Protein AF-A0A9W9WPK8-F1 (afdb_monomer_lite)

Secondary structure (DSSP, 8-state):
--GGG-GGG-EEEE-HHHHHTSTTGGG---SEEEE---TTT--GGGSTT--------B-TTT--BSSTTSPPPPPP---TTTTT--

InterPro domains:
  IPR017951 Urease alpha subunit, C-terminal [PS51368] (1-86)
  IPR032466 Metal-dependent hydrolase [SSF51556] (5-63)
  IPR050069 Urease subunit [PTHR33569] (8-64)

Radius of gyration: 22.72 Å; chains: 1; bounding box: 47×30×52 Å

Foldseek 3Di:
DCVVVCLAVDEAEDEPVCVVVCVVVVPPRPHHYDYDDDPVVDDLCNDVPGNDDDDWDADPPVRDTPDPVDDDDDDDPDDPVPPPPD

Organism: NCBI:txid1303715

pLDDT: mean 87.54, std 8.47, range [57.22, 96.94]

Structure (mmCIF, N/CA/C/O backbone):
data_AF-A0A9W9WPK8-F1
#
_entry.id   AF-A0A9W9WPK8-F1
#
loop_
_atom_site.group_PDB
_atom_site.id
_atom_site.type_symbol
_atom_site.label_atom_id
_atom_site.label_alt_id
_atom_site.label_comp_id
_atom_site.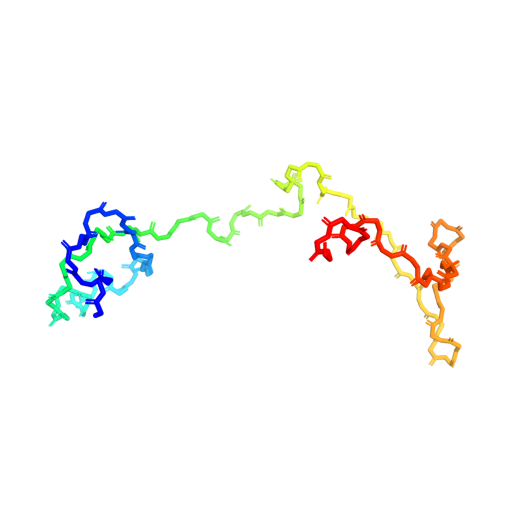label_asym_id
_atom_site.label_entity_id
_atom_site.label_seq_id
_atom_site.pdbx_PDB_ins_code
_atom_site.Cartn_x
_atom_site.Cartn_y
_atom_site.Cartn_z
_atom_site.occupancy
_atom_site.B_iso_or_equiv
_atom_site.auth_seq_id
_atom_site.auth_comp_id
_atom_site.auth_asym_id
_atom_site.auth_atom_id
_atom_site.pdbx_PDB_model_num
ATOM 1 N N . MET A 1 1 ? -22.126 20.662 5.188 1.00 57.22 1 MET A N 1
ATOM 2 C CA . MET A 1 1 ? -20.992 19.714 5.285 1.00 57.22 1 MET A CA 1
ATOM 3 C C . MET A 1 1 ? -21.570 18.355 5.677 1.00 57.22 1 MET A C 1
ATOM 5 O O . MET A 1 1 ? -22.093 18.258 6.774 1.00 57.22 1 MET A O 1
ATOM 9 N N . PHE A 1 2 ? -21.590 17.360 4.776 1.00 78.31 2 PHE A N 1
ATOM 10 C CA . PHE A 1 2 ? -22.342 16.097 4.972 1.00 78.31 2 PHE A CA 1
ATOM 11 C C . PHE A 1 2 ? -21.486 14.905 5.428 1.00 78.31 2 PHE A C 1
ATOM 13 O O . PHE A 1 2 ? -22.019 13.915 5.913 1.00 78.31 2 PHE A O 1
ATOM 20 N N . ALA A 1 3 ? -20.160 15.009 5.315 1.00 70.06 3 ALA A N 1
ATOM 21 C CA . ALA A 1 3 ? -19.227 13.929 5.633 1.00 70.06 3 ALA A CA 1
ATOM 22 C C . ALA A 1 3 ? -19.338 13.325 7.059 1.00 70.06 3 ALA A C 1
ATOM 24 O O . ALA A 1 3 ? -19.176 12.112 7.163 1.00 70.06 3 ALA A O 1
ATOM 25 N N . PRO A 1 4 ? -19.609 14.082 8.147 1.00 79.19 4 PRO A N 1
ATOM 26 C CA . PRO A 1 4 ? -19.770 13.485 9.479 1.00 79.19 4 PRO A CA 1
ATOM 27 C C . PRO A 1 4 ? -21.160 12.876 9.725 1.00 79.19 4 PRO A C 1
ATOM 29 O O . PRO A 1 4 ? -21.353 12.217 10.734 1.00 79.19 4 PRO A O 1
ATOM 32 N N . LEU A 1 5 ? -22.137 13.070 8.830 1.00 86.06 5 LEU A N 1
ATOM 33 C CA . LEU A 1 5 ? -23.525 12.642 9.060 1.00 86.06 5 LEU A CA 1
ATOM 34 C C . LEU A 1 5 ? -23.775 11.154 8.755 1.00 86.06 5 LEU A C 1
ATOM 36 O O . LEU A 1 5 ? -24.845 10.643 9.075 1.00 86.06 5 LEU A O 1
ATOM 40 N N . LEU A 1 6 ? -22.816 10.460 8.132 1.00 88.88 6 LEU A N 1
ATOM 41 C CA . LEU A 1 6 ? -22.908 9.029 7.827 1.00 88.88 6 LEU A CA 1
ATOM 42 C C . LEU A 1 6 ? -21.560 8.326 8.076 1.00 88.88 6 LEU A C 1
ATOM 44 O O . LEU A 1 6 ? -20.894 7.887 7.138 1.00 88.88 6 LEU A O 1
ATOM 48 N N . PRO A 1 7 ? -21.115 8.214 9.338 1.00 86.62 7 PRO A N 1
ATOM 49 C CA . PRO A 1 7 ? -19.813 7.626 9.659 1.00 86.62 7 PRO A CA 1
ATOM 50 C C . PRO A 1 7 ? -19.703 6.145 9.258 1.00 86.62 7 PRO A C 1
ATOM 52 O O . PRO A 1 7 ? -18.598 5.655 9.033 1.00 86.62 7 PRO A O 1
ATOM 55 N N . SER A 1 8 ? -20.836 5.452 9.097 1.00 89.31 8 SER A N 1
ATOM 56 C CA . SER A 1 8 ? -20.922 4.052 8.665 1.00 89.31 8 SER A CA 1
ATOM 57 C C . SER A 1 8 ? -20.602 3.818 7.187 1.00 89.31 8 SER A C 1
ATOM 59 O O . SER A 1 8 ? -20.310 2.685 6.816 1.00 89.31 8 SER A O 1
ATOM 61 N N . SER A 1 9 ? -20.631 4.847 6.331 1.00 91.06 9 SER A N 1
ATOM 62 C CA . SER A 1 9 ? -20.327 4.702 4.899 1.00 91.06 9 SER A CA 1
ATOM 63 C C . SER A 1 9 ? -18.842 4.875 4.573 1.00 91.06 9 SER A C 1
ATOM 65 O O . SER A 1 9 ? -18.477 4.995 3.404 1.00 91.06 9 SER A O 1
ATOM 67 N N . SER A 1 10 ? -17.974 4.959 5.585 1.00 89.69 10 SER A N 1
ATOM 68 C CA . SER A 1 10 ? -16.533 5.108 5.393 1.00 89.69 10 SER A CA 1
ATOM 69 C C . SER A 1 10 ? -15.742 4.366 6.461 1.00 89.69 10 SER A C 1
ATOM 71 O O . SER A 1 10 ? -16.170 4.267 7.609 1.00 89.69 10 SER A O 1
ATOM 73 N N . VAL A 1 11 ? -14.559 3.896 6.076 1.00 92.19 11 VAL A N 1
ATOM 74 C CA . VAL A 1 11 ? -13.635 3.173 6.950 1.00 92.19 11 VAL A CA 1
ATOM 75 C C . VAL A 1 11 ? -12.351 3.982 7.105 1.00 92.19 11 VAL A C 1
ATOM 77 O O . VAL A 1 11 ? -11.870 4.594 6.149 1.00 92.19 11 VAL A O 1
ATOM 80 N N . MET A 1 12 ? -11.792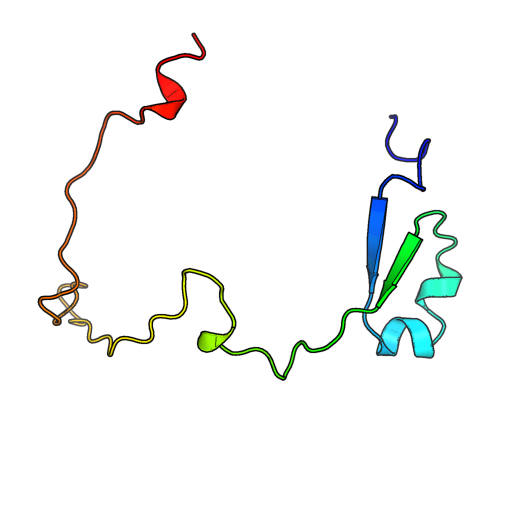 3.983 8.310 1.00 91.38 12 MET A N 1
ATOM 81 C CA . MET A 1 12 ? -10.492 4.552 8.627 1.00 91.38 12 MET A CA 1
ATOM 82 C C . MET A 1 12 ? -9.485 3.435 8.887 1.00 91.38 12 MET A C 1
ATOM 84 O O . MET A 1 12 ? -9.635 2.646 9.816 1.00 91.38 12 MET A O 1
ATOM 88 N N . PHE A 1 13 ? -8.438 3.388 8.071 1.00 94.62 13 PHE A N 1
ATOM 89 C CA . PHE A 1 13 ? -7.374 2.404 8.214 1.00 94.62 13 PHE A CA 1
ATOM 90 C C . PHE A 1 13 ? -6.301 2.894 9.183 1.00 94.62 13 PHE A C 1
ATOM 92 O O . PHE A 1 13 ? -5.768 3.992 9.022 1.00 94.62 13 PHE A O 1
ATOM 99 N N . VAL A 1 14 ? -5.959 2.071 10.172 1.00 94.06 14 VAL A N 1
ATOM 100 C CA . VAL A 1 14 ? -4.946 2.385 11.188 1.00 94.06 14 VAL A CA 1
ATOM 101 C C . VAL A 1 14 ? -3.895 1.289 11.289 1.00 94.06 14 VAL A C 1
ATOM 103 O O . VAL A 1 14 ? -4.113 0.138 10.904 1.00 94.06 14 VAL A O 1
ATOM 106 N N . SER A 1 15 ? -2.721 1.643 11.810 1.00 94.25 15 SER A N 1
ATOM 107 C CA . SER A 1 15 ? -1.674 0.666 12.095 1.00 94.25 15 SER A CA 1
ATOM 108 C C . SER A 1 15 ? -2.045 -0.186 13.308 1.00 94.25 15 SER A C 1
ATOM 110 O O . SER A 1 15 ? -2.682 0.286 14.252 1.00 94.25 15 SER A O 1
ATOM 112 N N . LYS A 1 16 ? -1.582 -1.440 13.316 1.00 92.88 16 LYS A N 1
ATOM 113 C CA . LYS A 1 16 ? -1.766 -2.342 14.460 1.00 92.88 16 LYS A CA 1
ATOM 114 C C . LYS A 1 16 ? -1.210 -1.737 15.756 1.00 92.88 16 LYS A C 1
ATOM 116 O O . LYS A 1 16 ? -1.903 -1.722 16.764 1.00 92.88 16 LYS A O 1
ATOM 121 N N . ALA A 1 17 ? -0.015 -1.148 15.690 1.00 92.50 17 ALA A N 1
ATOM 122 C CA . ALA A 1 17 ? 0.630 -0.517 16.839 1.00 92.50 17 ALA A CA 1
ATOM 123 C C . ALA A 1 17 ? -0.178 0.660 17.421 1.00 92.50 17 ALA A C 1
ATOM 125 O O . ALA A 1 17 ? -0.225 0.816 18.635 1.00 92.50 17 ALA A O 1
ATOM 126 N N . GLY A 1 18 ? -0.833 1.470 16.577 1.00 89.56 18 GLY A N 1
ATOM 127 C CA . GLY A 1 18 ? -1.664 2.591 17.037 1.00 89.56 18 GLY A CA 1
ATOM 128 C C . GLY A 1 18 ? -2.983 2.155 17.681 1.00 89.56 18 GLY A C 1
ATOM 129 O O . GLY A 1 18 ? -3.520 2.856 18.537 1.00 89.56 18 GLY A O 1
ATOM 130 N N . MET A 1 19 ? -3.501 0.990 17.289 1.00 89.25 19 MET A N 1
ATOM 131 C CA . MET A 1 19 ? -4.641 0.382 17.972 1.00 89.25 19 MET A CA 1
ATOM 132 C C . MET A 1 19 ? -4.219 -0.202 19.329 1.00 89.25 19 MET A C 1
ATOM 134 O O . MET A 1 19 ? -4.882 0.033 20.334 1.00 89.25 19 MET A O 1
ATOM 138 N N . GLU A 1 20 ? -3.091 -0.918 19.377 1.00 90.75 20 GLU A N 1
ATOM 139 C CA . GLU A 1 20 ? -2.576 -1.560 20.598 1.00 90.75 20 GLU A CA 1
ATOM 140 C C . GLU A 1 20 ? -2.107 -0.557 21.661 1.00 90.75 20 GLU A C 1
ATOM 142 O O . GLU A 1 20 ? -2.260 -0.813 22.852 1.00 90.75 20 GLU A O 1
ATOM 147 N N . SER A 1 21 ? -1.586 0.604 21.256 1.00 91.25 21 SER A N 1
ATOM 148 C CA . SER A 1 21 ? -1.214 1.687 22.177 1.00 91.25 21 SER A CA 1
ATOM 149 C C . SER A 1 21 ? -2.419 2.415 22.789 1.00 91.25 21 SER A C 1
ATOM 151 O O . SER A 1 21 ? -2.240 3.251 23.673 1.00 91.25 21 SER A O 1
ATOM 153 N N . GLY A 1 22 ? -3.637 2.153 22.299 1.00 84.88 22 GLY A N 1
ATOM 154 C CA . GLY A 1 22 ? -4.865 2.827 22.726 1.00 84.88 22 GLY A CA 1
ATOM 155 C C . GLY A 1 22 ? -5.011 4.268 22.226 1.00 84.88 22 GLY A C 1
ATOM 156 O O . GLY A 1 22 ? -6.036 4.897 22.492 1.00 84.88 22 GLY A O 1
AT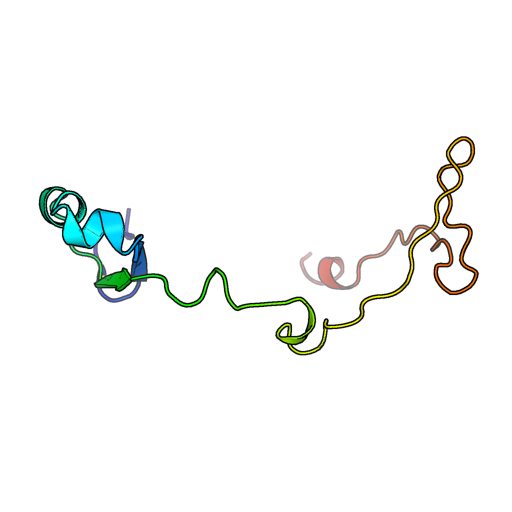OM 157 N N . SER A 1 23 ? -4.045 4.800 21.466 1.00 87.88 23 SER A N 1
ATOM 158 C CA . SER A 1 23 ? -4.087 6.187 20.989 1.00 87.88 23 SER A CA 1
ATOM 159 C C . SER A 1 23 ? -5.251 6.426 20.031 1.00 87.88 23 SER A C 1
ATOM 161 O O . SER A 1 23 ? -5.909 7.458 20.108 1.00 87.88 23 SER A O 1
ATOM 163 N N . VAL A 1 24 ? -5.563 5.454 19.173 1.00 87.56 24 VAL A N 1
ATOM 164 C CA . VAL A 1 24 ? -6.664 5.561 18.203 1.00 87.56 24 VAL A CA 1
ATOM 165 C C . VAL A 1 24 ? -8.031 5.652 18.895 1.00 87.56 24 VAL A C 1
ATOM 167 O O . VAL A 1 24 ? -8.877 6.440 18.479 1.00 87.56 24 VAL A O 1
ATOM 170 N N . ASN A 1 25 ? -8.221 4.927 20.001 1.00 85.00 25 ASN A N 1
ATOM 171 C CA . ASN A 1 25 ? -9.465 4.968 20.778 1.00 85.00 25 ASN A CA 1
ATOM 172 C C . ASN A 1 25 ? -9.673 6.321 21.477 1.00 85.00 25 ASN A C 1
ATOM 174 O O . ASN A 1 25 ? -10.807 6.727 21.714 1.00 85.00 25 ASN A O 1
ATOM 178 N N . SER A 1 26 ? -8.586 7.042 21.774 1.00 87.75 26 SER A N 1
ATOM 179 C CA . SER A 1 26 ? -8.645 8.354 22.431 1.00 87.75 26 SER A CA 1
ATOM 180 C C . SER A 1 26 ? -9.178 9.478 21.535 1.00 87.75 26 SER A C 1
ATOM 182 O O . SER A 1 26 ? -9.541 10.539 22.033 1.00 87.75 26 SER A O 1
ATOM 184 N N . TYR A 1 27 ? -9.258 9.256 20.221 1.00 87.38 27 TYR A N 1
ATOM 185 C CA . TYR A 1 27 ? -9.623 10.291 19.252 1.00 87.38 27 TYR A CA 1
ATOM 186 C C . TYR A 1 27 ? -11.133 10.507 19.095 1.00 87.38 27 TYR A C 1
ATOM 188 O O . TYR A 1 27 ? -11.530 11.432 18.392 1.00 87.38 27 TYR A O 1
ATOM 196 N N . GLY A 1 28 ? -11.977 9.677 19.723 1.00 86.19 28 GLY A N 1
ATOM 197 C CA . GLY A 1 28 ? -13.436 9.842 19.671 1.00 86.19 28 GLY A CA 1
ATOM 198 C C . GLY A 1 28 ? -14.014 9.728 18.256 1.00 86.19 28 GLY A C 1
ATOM 199 O O . GLY A 1 28 ? -14.964 10.424 17.911 1.00 86.19 28 GLY A O 1
ATOM 200 N N . LEU A 1 29 ? -13.404 8.894 17.411 1.00 87.88 29 LEU A N 1
ATOM 201 C CA . LEU A 1 29 ? -13.811 8.728 16.020 1.00 87.88 29 LEU A CA 1
ATOM 202 C C . LEU A 1 29 ? -15.086 7.886 15.927 1.00 87.88 29 LEU A C 1
ATOM 204 O O . LEU A 1 29 ? -15.141 6.775 16.444 1.00 87.88 29 LEU A O 1
ATOM 208 N N . GLU A 1 30 ? -16.083 8.390 15.202 1.00 88.50 30 GLU A N 1
ATOM 209 C CA . GLU A 1 30 ? -17.343 7.671 14.957 1.00 88.50 30 GLU A CA 1
ATOM 210 C C . GLU A 1 30 ? -17.261 6.691 13.772 1.00 88.50 30 GLU A C 1
ATOM 212 O O . GLU A 1 30 ? -18.119 5.824 13.609 1.00 88.50 30 GLU A O 1
ATOM 217 N N . LYS A 1 31 ? -16.243 6.840 12.911 1.00 89.75 31 LYS A N 1
ATOM 218 C CA . LYS A 1 31 ? -16.044 6.002 11.718 1.00 89.75 31 LYS A CA 1
ATOM 219 C C . LYS A 1 31 ? -15.632 4.582 12.090 1.00 89.75 31 LYS A C 1
ATOM 221 O O . LYS A 1 31 ? -14.968 4.364 13.098 1.00 89.75 31 LYS A O 1
ATOM 226 N N . GLN A 1 32 ? -15.941 3.628 11.212 1.00 90.31 32 GLN A N 1
ATOM 227 C CA . GLN A 1 32 ? -15.433 2.261 11.336 1.00 90.31 32 GLN A CA 1
ATOM 228 C C . GLN A 1 32 ? -13.906 2.255 11.221 1.00 90.31 32 GLN A C 1
ATOM 230 O O . GLN A 1 32 ? -13.356 2.879 10.314 1.00 90.31 32 GLN A O 1
ATOM 235 N N . ILE A 1 33 ? -13.224 1.559 12.130 1.00 92.31 33 ILE A N 1
ATOM 236 C CA . ILE A 1 33 ? -11.761 1.517 12.186 1.00 92.31 33 ILE A CA 1
ATOM 237 C C . ILE A 1 33 ? -11.283 0.115 11.824 1.00 92.31 33 ILE A C 1
ATOM 239 O O . ILE A 1 33 ? -11.671 -0.853 12.470 1.00 92.31 33 ILE A O 1
ATOM 243 N N . GLU A 1 34 ? -10.401 0.021 10.831 1.00 94.06 34 GLU A N 1
ATOM 244 C CA . GLU A 1 34 ? -9.838 -1.244 10.357 1.00 94.06 34 GLU A CA 1
ATOM 245 C C . GLU A 1 34 ? -8.313 -1.246 10.436 1.00 94.06 34 GLU A C 1
ATOM 247 O O . GLU A 1 34 ? -7.642 -0.257 10.131 1.00 94.06 34 GLU A O 1
ATOM 252 N N . ILE A 1 35 ? -7.741 -2.380 10.836 1.00 95.00 35 ILE A N 1
ATOM 253 C CA . ILE A 1 35 ? -6.295 -2.506 11.036 1.00 95.00 35 ILE A CA 1
ATOM 254 C C . ILE A 1 35 ? -5.635 -3.002 9.748 1.00 95.00 35 ILE A C 1
ATOM 256 O O . ILE A 1 35 ? -5.965 -4.074 9.234 1.00 95.00 35 ILE A O 1
ATOM 260 N N . VAL A 1 36 ? -4.638 -2.265 9.252 1.00 95.31 36 VAL A N 1
ATOM 261 C CA . VAL A 1 36 ? -3.858 -2.705 8.085 1.00 95.31 36 VAL A CA 1
ATOM 262 C C . VAL A 1 36 ? -2.962 -3.899 8.433 1.00 95.31 36 VAL A C 1
ATOM 264 O O . VAL A 1 36 ? -2.294 -3.924 9.469 1.00 95.31 36 VAL A O 1
ATOM 267 N N . ARG A 1 37 ? -2.925 -4.896 7.542 1.00 95.12 37 ARG A N 1
ATOM 268 C CA . ARG A 1 37 ? -2.181 -6.160 7.698 1.00 95.12 37 ARG A CA 1
ATOM 269 C C . ARG A 1 37 ? -1.462 -6.552 6.405 1.00 95.12 37 ARG A C 1
ATOM 271 O O . ARG A 1 37 ? -1.780 -6.030 5.343 1.00 95.12 37 ARG A O 1
ATOM 278 N N . ASN A 1 38 ? -0.511 -7.485 6.501 1.00 94.31 38 ASN A N 1
ATOM 279 C CA . ASN A 1 38 ? 0.210 -8.089 5.365 1.00 94.31 38 ASN A CA 1
ATOM 280 C C . ASN A 1 38 ? 1.017 -7.107 4.486 1.00 94.31 38 ASN A C 1
ATOM 282 O O . ASN A 1 38 ? 1.237 -7.350 3.304 1.00 94.31 38 ASN A O 1
ATOM 286 N N . THR A 1 39 ? 1.511 -6.006 5.057 1.00 94.19 39 THR A N 1
ATOM 287 C CA . THR A 1 39 ? 2.254 -4.967 4.313 1.00 94.19 39 THR A CA 1
ATOM 288 C C . THR A 1 39 ? 3.710 -5.324 4.003 1.00 94.19 39 THR A C 1
ATOM 290 O O . THR A 1 39 ? 4.332 -4.676 3.170 1.00 94.19 39 THR A O 1
ATOM 293 N N . ARG A 1 40 ? 4.280 -6.334 4.675 1.00 95.50 40 ARG A N 1
ATOM 294 C CA . ARG A 1 40 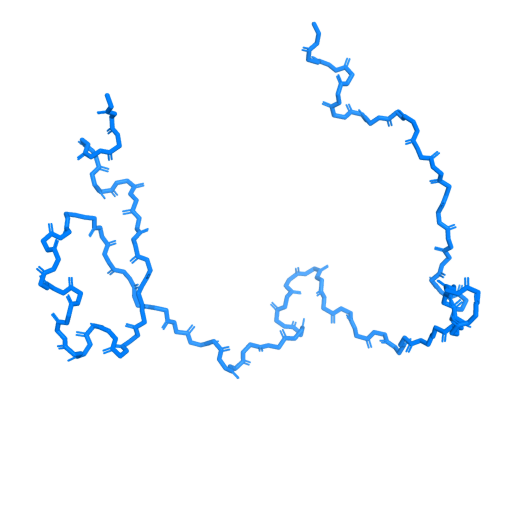? 5.683 -6.767 4.501 1.00 95.50 40 ARG A CA 1
ATOM 295 C C . ARG A 1 40 ? 5.842 -8.046 3.683 1.00 95.50 40 ARG A C 1
ATOM 297 O O . ARG A 1 40 ? 6.963 -8.411 3.358 1.00 95.50 40 ARG A O 1
ATOM 304 N N . THR A 1 41 ? 4.738 -8.722 3.387 1.00 96.88 41 THR A N 1
ATOM 305 C CA . THR A 1 41 ? 4.721 -9.992 2.651 1.00 96.88 41 THR A CA 1
ATOM 306 C C . THR A 1 41 ? 4.348 -9.814 1.185 1.00 96.88 41 THR A C 1
ATOM 308 O O . THR A 1 41 ? 4.615 -10.706 0.393 1.00 96.88 41 THR A O 1
ATOM 311 N N . VAL A 1 42 ? 3.716 -8.690 0.832 1.00 96.25 42 VAL A N 1
ATOM 312 C CA . VAL A 1 42 ? 3.302 -8.390 -0.542 1.00 96.25 42 VAL A CA 1
ATOM 313 C C . VAL A 1 42 ? 4.513 -8.053 -1.417 1.00 96.25 42 VAL A C 1
ATOM 315 O O . VAL A 1 42 ? 5.414 -7.320 -1.008 1.00 96.25 42 VAL A O 1
ATOM 318 N N . THR A 1 43 ? 4.523 -8.583 -2.634 1.00 96.94 43 THR A N 1
ATOM 319 C CA . THR A 1 43 ? 5.574 -8.434 -3.644 1.00 96.94 43 THR A CA 1
ATOM 320 C C . THR A 1 43 ? 4.991 -7.916 -4.962 1.00 96.94 43 THR A C 1
ATOM 322 O O . THR A 1 43 ? 3.773 -7.827 -5.130 1.00 96.94 43 THR A O 1
ATOM 325 N N . LYS A 1 44 ? 5.847 -7.609 -5.949 1.00 96.19 44 LYS A N 1
ATOM 326 C CA . LYS A 1 44 ? 5.395 -7.248 -7.307 1.00 96.19 44 LYS A CA 1
ATOM 327 C C . LYS A 1 44 ? 4.531 -8.349 -7.935 1.00 96.19 44 LYS A C 1
ATOM 329 O O . LYS A 1 44 ? 3.633 -8.035 -8.709 1.00 96.19 44 LYS A O 1
ATOM 334 N N . LEU A 1 45 ? 4.749 -9.612 -7.556 1.00 96.50 45 LEU A N 1
ATOM 335 C CA . LEU A 1 45 ? 3.994 -10.756 -8.070 1.00 96.50 45 LEU A CA 1
ATOM 336 C C . LEU A 1 45 ? 2.526 -10.768 -7.636 1.00 96.50 45 LEU A C 1
ATOM 338 O O . LEU A 1 45 ? 1.683 -11.281 -8.368 1.00 96.50 45 LEU A O 1
ATOM 342 N N . ASP A 1 46 ? 2.211 -10.147 -6.501 1.00 96.62 46 ASP A N 1
ATOM 343 C CA . ASP A 1 46 ? 0.852 -10.095 -5.956 1.00 96.62 46 ASP A CA 1
ATOM 344 C C . ASP A 1 46 ? -0.026 -9.028 -6.639 1.00 96.62 46 ASP A C 1
ATOM 346 O O . ASP A 1 46 ? -1.241 -8.972 -6.423 1.00 96.62 46 ASP A O 1
ATOM 350 N N . MET A 1 47 ? 0.561 -8.175 -7.488 1.00 96.62 47 MET A N 1
ATOM 351 C CA . MET A 1 47 ? -0.177 -7.177 -8.260 1.00 96.62 47 MET A CA 1
ATOM 352 C C . MET A 1 47 ? -0.939 -7.833 -9.415 1.00 96.62 47 MET A C 1
ATOM 354 O O . MET A 1 47 ? -0.376 -8.161 -10.463 1.00 96.62 47 MET A O 1
ATOM 358 N N . LYS A 1 48 ? -2.257 -7.972 -9.249 1.00 96.44 48 LYS A N 1
ATOM 359 C CA . LYS A 1 48 ? -3.153 -8.481 -10.295 1.00 96.44 48 LYS A CA 1
ATOM 360 C C . LYS A 1 48 ? -3.011 -7.652 -11.572 1.00 96.44 48 LYS A C 1
ATOM 362 O O . LYS A 1 48 ? -3.113 -6.430 -11.526 1.00 96.44 48 LYS A O 1
ATOM 367 N N . PHE A 1 49 ? -2.780 -8.337 -12.691 1.00 96.19 49 PHE A N 1
ATOM 368 C CA . PHE A 1 49 ? -2.607 -7.748 -14.027 1.00 96.19 49 PHE A CA 1
ATOM 369 C C . PHE A 1 49 ? -1.389 -6.815 -14.196 1.00 96.19 49 PHE A C 1
ATOM 371 O O . PHE A 1 49 ? -1.209 -6.262 -15.274 1.00 96.19 49 PHE A O 1
ATOM 378 N N . ASN A 1 50 ? -0.532 -6.649 -13.178 1.00 95.88 50 ASN A N 1
ATOM 379 C CA . ASN A 1 50 ? 0.651 -5.783 -13.243 1.00 95.88 50 ASN A CA 1
ATOM 380 C C . ASN A 1 50 ? 1.821 -6.346 -12.419 1.00 95.88 50 ASN A C 1
ATOM 382 O O . ASN A 1 50 ? 2.339 -5.688 -11.512 1.00 95.88 50 ASN A O 1
ATOM 386 N N . ASN A 1 51 ? 2.247 -7.567 -12.730 1.00 96.06 51 ASN A N 1
ATOM 387 C CA . ASN A 1 51 ? 3.289 -8.274 -11.984 1.00 96.06 51 ASN A CA 1
ATOM 388 C C . ASN A 1 51 ? 4.639 -8.406 -12.709 1.00 96.06 51 ASN A C 1
ATOM 390 O O . ASN A 1 51 ? 5.546 -9.045 -12.181 1.00 96.06 51 ASN A O 1
ATOM 394 N N . ALA A 1 52 ? 4.802 -7.804 -13.890 1.00 93.94 52 ALA A N 1
ATOM 395 C CA . ALA A 1 52 ? 6.045 -7.897 -14.652 1.00 93.94 52 ALA A CA 1
ATOM 396 C C . ALA A 1 52 ? 7.236 -7.260 -13.904 1.00 93.94 52 ALA A C 1
ATOM 398 O O . ALA A 1 52 ? 7.129 -6.153 -13.369 1.00 93.94 52 ALA A O 1
ATOM 399 N N . THR A 1 53 ? 8.378 -7.956 -13.904 1.00 93.50 53 THR A N 1
ATOM 400 C CA . THR A 1 53 ? 9.663 -7.510 -13.329 1.00 93.50 53 THR A CA 1
ATOM 401 C C . THR A 1 53 ? 10.784 -7.578 -14.379 1.00 93.50 53 THR A C 1
ATOM 403 O O . THR A 1 53 ? 11.641 -8.462 -14.304 1.00 93.50 53 THR A O 1
ATOM 406 N N . PRO A 1 54 ? 10.769 -6.707 -15.402 1.00 91.56 54 PRO A N 1
ATOM 407 C CA . PRO A 1 54 ? 11.811 -6.680 -16.424 1.00 91.56 54 PRO A CA 1
ATOM 408 C C . PRO A 1 54 ? 13.127 -6.107 -15.880 1.00 91.56 54 PRO A C 1
ATOM 410 O O . PRO A 1 54 ? 13.135 -5.312 -14.938 1.00 91.56 54 PRO A O 1
ATOM 413 N N . LYS A 1 55 ? 14.252 -6.473 -16.503 1.00 90.00 55 LYS A N 1
ATOM 414 C CA . LYS A 1 55 ? 15.539 -5.810 -16.257 1.00 90.00 55 LYS A CA 1
ATOM 415 C C . LYS A 1 55 ? 15.491 -4.430 -16.912 1.00 90.00 55 LYS A C 1
ATOM 417 O O . LYS A 1 55 ? 15.245 -4.365 -18.108 1.00 90.00 55 LYS A O 1
ATOM 422 N N . MET A 1 56 ? 15.726 -3.359 -16.158 1.00 88.81 56 MET A N 1
ATOM 423 C CA . MET A 1 56 ? 15.752 -1.984 -16.674 1.00 88.81 56 MET A CA 1
ATOM 424 C C . MET A 1 56 ? 17.188 -1.465 -16.733 1.00 88.81 56 MET A C 1
ATOM 426 O O . MET A 1 56 ? 17.895 -1.503 -15.729 1.00 88.81 56 MET A O 1
ATOM 430 N N . GLU A 1 57 ? 17.593 -0.961 -17.896 1.00 91.56 57 GLU A N 1
ATOM 431 C CA . GLU A 1 57 ? 18.870 -0.282 -18.127 1.00 91.56 57 GLU A CA 1
ATOM 432 C C . GLU A 1 57 ? 18.590 1.062 -18.808 1.00 91.56 57 GLU A C 1
ATOM 434 O O . GLU A 1 57 ? 17.734 1.140 -19.697 1.00 91.56 57 GLU A O 1
ATOM 439 N N . VAL A 1 58 ? 19.267 2.117 -18.349 1.00 91.88 58 VAL A N 1
ATOM 440 C CA . VAL A 1 58 ? 19.065 3.506 -18.787 1.00 91.88 58 VAL A CA 1
ATOM 441 C C . VAL A 1 58 ? 20.414 4.110 -19.143 1.00 91.88 58 VAL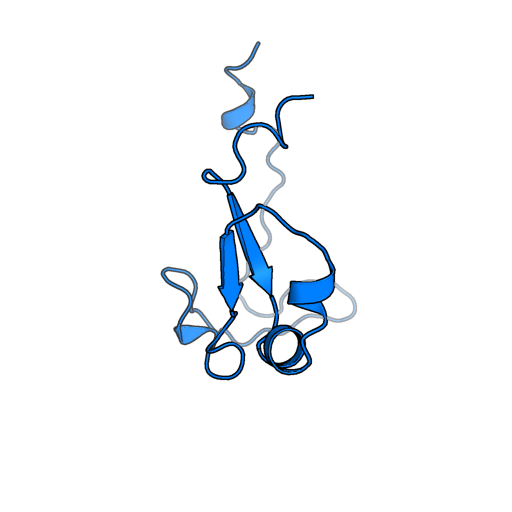 A C 1
ATOM 443 O O . VAL A 1 58 ? 21.377 3.954 -18.391 1.00 91.88 58 VAL A O 1
ATOM 446 N N . ASP A 1 59 ? 20.460 4.806 -20.272 1.00 92.25 59 ASP A N 1
ATOM 447 C CA . ASP A 1 59 ? 21.606 5.619 -20.658 1.00 92.25 59 ASP A CA 1
ATOM 448 C C . ASP A 1 59 ? 21.657 6.899 -19.793 1.00 92.25 59 ASP A C 1
ATOM 450 O O . ASP A 1 59 ? 20.672 7.645 -19.759 1.00 92.25 59 ASP A O 1
ATOM 454 N N . PRO A 1 60 ? 22.761 7.171 -19.070 1.00 93.25 60 PRO A N 1
ATOM 455 C CA . PRO A 1 60 ? 22.850 8.310 -18.156 1.00 93.25 60 PRO A CA 1
ATOM 456 C C . PRO A 1 60 ? 22.920 9.674 -18.857 1.00 93.25 60 PRO A C 1
ATOM 458 O O . PRO A 1 60 ? 22.649 10.684 -18.211 1.00 93.25 60 PRO A O 1
ATOM 461 N N . GLU A 1 61 ? 23.297 9.722 -20.136 1.00 93.75 61 GLU A N 1
ATOM 462 C CA . GLU A 1 61 ? 23.430 10.960 -20.910 1.00 93.75 61 GLU A CA 1
ATOM 463 C C . GLU A 1 61 ? 22.182 11.216 -21.759 1.00 93.75 61 GLU A C 1
ATOM 465 O O . GLU A 1 61 ? 21.681 12.340 -21.812 1.00 93.75 61 GLU A O 1
ATOM 470 N N . ALA A 1 62 ? 21.654 10.170 -22.399 1.00 89.62 62 ALA A N 1
ATOM 471 C CA . ALA A 1 62 ? 20.512 10.269 -23.303 1.00 89.62 62 ALA A CA 1
ATOM 472 C C . ALA A 1 62 ? 19.149 10.072 -22.612 1.00 89.62 62 ALA A C 1
ATOM 474 O O . ALA A 1 62 ? 18.118 10.348 -23.222 1.00 89.62 62 ALA A O 1
ATOM 475 N N . PHE A 1 63 ? 19.122 9.597 -21.359 1.00 86.81 63 PHE A N 1
ATOM 476 C CA . PHE A 1 63 ? 17.910 9.331 -20.564 1.00 86.81 63 PHE A CA 1
ATOM 477 C C . PHE A 1 63 ? 16.894 8.378 -21.215 1.00 86.81 63 PHE A C 1
ATOM 479 O O . PHE A 1 63 ? 15.718 8.361 -20.847 1.00 86.81 63 PHE A O 1
ATOM 486 N N . VAL A 1 64 ? 17.340 7.554 -22.161 1.00 86.69 64 VAL A N 1
ATOM 487 C CA . VAL A 1 64 ? 16.520 6.531 -22.820 1.00 86.69 64 VAL A CA 1
ATOM 488 C C . VAL A 1 64 ? 16.810 5.152 -22.243 1.00 86.69 64 VAL A C 1
ATOM 490 O O . VAL A 1 64 ? 17.895 4.894 -21.713 1.00 86.69 64 VAL A O 1
ATOM 493 N N . SER A 1 65 ? 15.838 4.243 -22.341 1.00 85.75 65 SER A N 1
ATOM 494 C CA . SER A 1 65 ? 16.098 2.849 -21.994 1.00 85.75 65 SER A CA 1
ATOM 495 C C . SER A 1 65 ? 16.991 2.199 -23.049 1.00 85.75 65 SER A C 1
ATOM 497 O O . SER A 1 65 ? 16.756 2.347 -24.243 1.00 85.75 65 SER A O 1
ATOM 499 N N . LEU A 1 66 ? 17.989 1.435 -22.604 1.00 83.38 66 LEU A N 1
ATOM 500 C CA . LEU A 1 66 ? 18.854 0.633 -23.481 1.00 83.38 66 LEU A CA 1
ATOM 501 C C . LEU A 1 66 ? 18.208 -0.700 -23.891 1.00 83.38 66 LEU A C 1
ATOM 503 O O . LEU A 1 66 ? 18.762 -1.460 -24.683 1.00 83.38 66 LEU A O 1
ATOM 507 N N . ASN A 1 67 ? 17.035 -1.004 -23.340 1.00 83.12 67 ASN A N 1
ATOM 508 C CA . ASN A 1 67 ? 16.307 -2.226 -23.626 1.00 83.12 67 ASN A CA 1
ATOM 509 C C . ASN A 1 67 ? 15.339 -2.014 -24.797 1.00 83.12 67 ASN A C 1
ATOM 511 O O . ASN A 1 67 ? 14.421 -1.204 -24.676 1.00 83.12 67 ASN A O 1
ATOM 515 N N . PRO A 1 68 ? 15.431 -2.824 -25.865 1.00 72.00 68 PRO A N 1
ATOM 516 C CA . PRO A 1 68 ? 14.630 -2.642 -27.077 1.00 72.00 68 PRO A CA 1
ATOM 517 C C . PRO A 1 68 ? 13.132 -2.926 -26.886 1.00 72.00 68 PRO A C 1
ATOM 519 O O . PRO A 1 68 ? 12.339 -2.634 -27.765 1.00 72.00 68 PRO A O 1
ATOM 522 N N . VAL A 1 69 ? 12.731 -3.506 -25.750 1.00 77.19 69 VAL A N 1
ATOM 523 C CA . VAL A 1 69 ? 11.318 -3.750 -25.404 1.00 77.19 69 VAL A CA 1
ATOM 524 C C . VAL A 1 69 ? 10.642 -2.489 -24.842 1.00 77.19 69 VAL A C 1
ATOM 526 O O . VAL A 1 69 ? 9.416 -2.409 -24.831 1.00 77.19 69 VAL A O 1
ATOM 529 N N . PHE A 1 70 ? 11.415 -1.508 -24.365 1.00 77.31 70 PHE A N 1
ATOM 530 C CA . PHE A 1 70 ? 10.893 -0.250 -23.827 1.00 77.31 70 PHE A CA 1
ATOM 531 C C . PHE A 1 70 ? 11.105 0.856 -24.851 1.00 77.31 70 PHE A C 1
ATOM 533 O O . PHE A 1 70 ? 12.083 1.599 -24.799 1.00 77.31 70 PHE A O 1
ATOM 540 N N . GLU A 1 71 ? 10.183 0.926 -25.803 1.00 75.06 71 GLU A N 1
ATOM 541 C CA . GLU A 1 71 ? 10.193 1.946 -26.844 1.00 75.06 71 GLU A CA 1
ATOM 542 C C . GLU A 1 71 ? 9.629 3.275 -26.328 1.00 75.06 71 GLU A C 1
ATOM 544 O O . GLU A 1 71 ? 8.742 3.327 -25.470 1.00 75.06 71 GLU A O 1
ATOM 549 N N . THR A 1 72 ? 10.168 4.370 -26.859 1.00 78.06 72 THR A N 1
ATOM 550 C CA . THR A 1 72 ? 9.633 5.713 -26.638 1.00 78.06 72 THR A CA 1
ATOM 551 C C . THR A 1 72 ? 8.326 5.867 -27.400 1.00 78.06 72 THR A C 1
ATOM 553 O O . THR A 1 72 ? 8.265 5.551 -28.586 1.00 78.06 72 THR A O 1
ATOM 556 N N . LEU A 1 73 ? 7.298 6.383 -26.734 1.00 82.62 73 LEU A N 1
ATOM 557 C CA . LEU A 1 73 ? 6.020 6.694 -27.367 1.00 82.62 73 LEU A CA 1
ATOM 558 C C . LEU A 1 73 ? 6.021 8.122 -27.914 1.00 82.62 73 LEU A C 1
ATOM 560 O O . LEU A 1 73 ? 6.718 8.999 -27.400 1.00 82.62 73 LEU A O 1
ATOM 564 N N . GLU A 1 74 ? 5.211 8.346 -28.942 1.00 88.19 74 GLU A N 1
ATOM 565 C CA . GLU A 1 74 ? 4.932 9.681 -29.461 1.00 88.19 74 GLU A CA 1
ATOM 566 C C . GLU A 1 74 ? 3.944 10.426 -28.556 1.00 88.19 74 GLU A C 1
ATOM 568 O O . GLU A 1 74 ? 3.227 9.833 -27.745 1.00 88.19 74 GLU A O 1
ATOM 573 N N . TYR A 1 75 ? 3.922 11.751 -28.687 1.00 85.69 75 TYR A N 1
ATOM 574 C CA . TYR A 1 75 ? 2.957 12.581 -27.981 1.00 85.69 75 TYR A CA 1
ATOM 575 C C . TYR A 1 75 ? 1.570 12.403 -28.595 1.00 85.69 75 TYR A C 1
ATOM 577 O O . TYR A 1 75 ? 1.386 12.653 -29.783 1.00 85.69 75 TYR A O 1
ATOM 585 N N . ASP A 1 76 ? 0.602 12.034 -27.762 1.00 85.94 76 ASP A N 1
ATOM 586 C CA . ASP A 1 76 ? -0.811 12.049 -28.125 1.00 85.94 76 ASP A CA 1
ATOM 587 C C . ASP A 1 76 ? -1.427 13.389 -27.705 1.00 85.94 76 ASP A C 1
ATOM 589 O O . ASP A 1 76 ? -1.332 13.786 -26.538 1.00 85.94 76 ASP A O 1
ATOM 593 N N . THR A 1 77 ? -2.006 14.118 -28.659 1.00 86.00 77 THR A N 1
ATOM 594 C CA . THR A 1 77 ? -2.692 15.390 -28.389 1.00 86.00 77 THR A CA 1
ATOM 595 C C . THR A 1 77 ? -4.156 15.197 -28.016 1.00 86.00 77 THR A C 1
ATOM 597 O O . THR A 1 77 ? -4.741 16.114 -27.437 1.00 86.00 77 THR A O 1
ATOM 600 N N . ASP A 1 78 ? -4.724 14.021 -28.292 1.00 84.44 78 ASP A N 1
ATOM 601 C CA . ASP A 1 78 ? -6.162 13.784 -28.240 1.00 84.44 78 ASP A CA 1
ATOM 602 C C . ASP A 1 78 ? -6.472 12.690 -27.210 1.00 84.44 78 ASP A C 1
ATOM 604 O O . ASP A 1 78 ? -6.227 11.502 -27.404 1.00 84.44 78 ASP A O 1
ATOM 608 N N . CYS A 1 79 ? -7.035 13.079 -26.066 1.00 80.06 79 CYS A N 1
ATOM 609 C CA . CYS A 1 79 ? -7.405 12.129 -25.024 1.00 80.06 79 CYS A CA 1
ATOM 610 C C . CYS A 1 79 ? -8.892 11.783 -25.135 1.00 80.06 79 CYS A C 1
ATOM 612 O O . CYS A 1 79 ? -9.742 12.562 -24.724 1.00 80.06 79 CYS A O 1
ATOM 614 N N . SER A 1 80 ? -9.217 10.574 -25.600 1.00 83.06 80 SER A N 1
ATOM 615 C CA . SER A 1 80 ? -10.611 10.134 -25.836 1.00 83.06 80 SER A CA 1
ATOM 616 C C . SER A 1 80 ? -11.604 10.354 -24.679 1.00 83.06 80 SER A C 1
ATOM 618 O O . SER A 1 80 ? -12.811 10.438 -24.899 1.00 83.06 80 SER A O 1
ATOM 620 N N . ILE A 1 81 ? -11.130 10.454 -23.431 1.00 85.25 81 ILE A N 1
ATOM 621 C CA . ILE A 1 81 ? -11.989 10.704 -22.266 1.00 85.25 81 ILE A CA 1
ATOM 622 C C . ILE A 1 81 ? -12.397 12.179 -22.120 1.00 85.25 81 ILE A C 1
ATOM 624 O O . ILE A 1 81 ? -13.266 12.478 -21.309 1.00 85.25 81 ILE A O 1
ATOM 628 N N . THR A 1 82 ? -11.796 13.108 -22.869 1.00 80.19 82 THR A N 1
ATOM 629 C CA . THR A 1 82 ? -12.125 14.544 -22.820 1.00 80.19 82 THR A CA 1
ATOM 630 C C . THR A 1 82 ? -13.114 14.981 -23.896 1.00 80.19 82 THR A C 1
ATOM 632 O O . THR A 1 82 ? -13.760 16.013 -23.736 1.00 80.19 82 THR A O 1
ATOM 635 N N . ASP A 1 83 ? -13.306 14.178 -24.940 1.00 74.62 83 ASP A N 1
ATOM 636 C CA . ASP A 1 83 ? -14.009 14.598 -26.162 1.00 74.62 83 ASP A CA 1
ATOM 637 C C . ASP A 1 83 ? -15.544 14.638 -26.023 1.00 74.62 83 ASP A C 1
ATOM 639 O O . ASP A 1 83 ? -16.240 15.134 -26.906 1.00 74.62 83 ASP A O 1
ATOM 643 N N . GLY A 1 84 ? -16.091 14.115 -24.917 1.00 66.69 84 GLY A N 1
ATOM 644 C CA . GLY A 1 84 ? -17.535 13.934 -24.710 1.00 66.69 84 GLY A CA 1
ATOM 645 C C . GLY A 1 84 ? -18.161 14.723 -23.555 1.00 66.69 84 GLY A C 1
ATOM 646 O O . GLY A 1 84 ? -19.340 14.521 -23.275 1.00 66.69 84 GLY A O 1
ATOM 647 N N . TYR A 1 85 ? -17.402 15.581 -22.863 1.00 63.38 85 TYR A N 1
ATOM 648 C CA . TYR A 1 85 ? -17.877 16.330 -21.682 1.00 63.38 85 TYR A CA 1
ATOM 649 C C . TYR A 1 85 ? -18.104 17.836 -21.937 1.00 63.38 85 TYR A C 1
ATOM 651 O O . TYR A 1 85 ? -18.102 18.619 -20.984 1.00 63.38 85 TYR A O 1
ATOM 659 N N . GLY A 1 86 ? -18.283 18.237 -23.201 1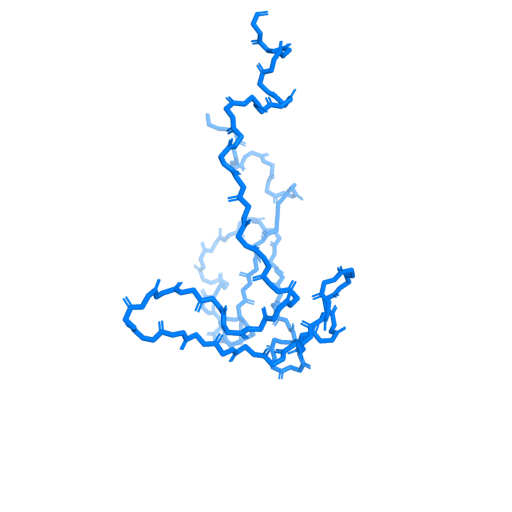.00 57.94 86 GLY A N 1
ATOM 660 C CA . GLY A 1 86 ? -18.574 19.617 -23.630 1.00 57.94 86 GLY A CA 1
ATOM 661 C C . GLY A 1 86 ? -20.056 19.927 -23.796 1.00 57.94 86 GLY A C 1
ATOM 662 O O . GLY A 1 86 ? -20.820 19.003 -24.152 1.00 57.94 86 GLY A O 1
#

Sequence (86 aa):
MFAPLLPSSSVMFVSKAGMESGSVNSYGLEKQIEIVRNTRTVTKLDMKFNNATPKMEVDPEAFVSLNPVFETLEYDTDCSITDGYG